Protein AF-A0A7X9AA40-F1 (afdb_monomer_lite)

Structure (mmCIF, N/CA/C/O backbone):
data_AF-A0A7X9AA40-F1
#
_entry.id   AF-A0A7X9AA40-F1
#
loop_
_atom_site.group_PDB
_atom_site.id
_atom_site.type_symbol
_atom_site.label_atom_id
_atom_site.label_alt_id
_atom_site.label_comp_id
_atom_site.label_asym_id
_atom_site.label_entity_id
_atom_site.label_seq_id
_atom_site.pdbx_PDB_ins_code
_atom_site.Cartn_x
_atom_site.Cartn_y
_atom_site.Cartn_z
_atom_site.occupancy
_atom_site.B_iso_or_equiv
_atom_site.auth_seq_id
_atom_site.auth_comp_id
_atom_site.auth_asym_id
_atom_site.auth_atom_id
_atom_site.pdbx_PDB_model_num
ATOM 1 N N . MET A 1 1 ? -0.890 -27.751 -58.557 1.00 44.88 1 MET A N 1
ATOM 2 C CA . MET A 1 1 ? 0.039 -26.896 -57.792 1.00 44.88 1 MET A CA 1
ATOM 3 C C . MET A 1 1 ? -0.825 -25.959 -56.970 1.00 44.88 1 MET A C 1
ATOM 5 O O . MET A 1 1 ? -1.309 -24.976 -57.509 1.00 44.88 1 MET A O 1
ATOM 9 N N . GLU A 1 2 ? -1.137 -26.330 -55.730 1.00 47.22 2 GLU A N 1
ATOM 10 C CA . GLU A 1 2 ? -1.882 -25.458 -54.815 1.00 47.22 2 GLU A CA 1
ATOM 11 C C . GLU A 1 2 ? -0.892 -24.542 -54.101 1.00 47.22 2 GLU A C 1
ATOM 13 O O . GLU A 1 2 ? 0.009 -24.996 -53.397 1.00 47.22 2 GLU A O 1
ATOM 18 N N . SER A 1 3 ? -1.026 -23.242 -54.347 1.00 50.16 3 SER A N 1
ATOM 19 C CA . SER A 1 3 ? -0.274 -22.194 -53.670 1.00 50.16 3 SER A CA 1
ATOM 20 C C . SER A 1 3 ? -0.928 -21.903 -52.320 1.00 50.16 3 SER A C 1
ATOM 22 O O . SER A 1 3 ? -1.942 -21.206 -52.252 1.00 50.16 3 SER A O 1
ATOM 24 N N . THR A 1 4 ? -0.354 -22.431 -51.244 1.00 51.78 4 THR A N 1
ATOM 25 C CA . THR A 1 4 ? -0.793 -22.155 -49.874 1.00 51.78 4 THR A CA 1
ATOM 26 C C . THR A 1 4 ? -0.505 -20.695 -49.526 1.00 51.78 4 THR A C 1
ATOM 28 O O . THR A 1 4 ? 0.636 -20.313 -49.267 1.00 51.78 4 THR A O 1
ATOM 31 N N . THR A 1 5 ? -1.535 -19.852 -49.531 1.00 57.53 5 THR A N 1
ATOM 32 C CA . THR A 1 5 ? -1.435 -18.466 -49.063 1.00 57.53 5 THR A CA 1
ATOM 33 C C . THR A 1 5 ? -1.392 -18.486 -47.536 1.00 57.53 5 THR A C 1
ATOM 35 O O . THR A 1 5 ? -2.397 -18.740 -46.873 1.00 57.53 5 THR A O 1
ATOM 38 N N . LYS A 1 6 ? -0.207 -18.266 -46.960 1.00 60.28 6 LYS A N 1
ATOM 39 C CA . LYS A 1 6 ? -0.035 -18.078 -45.514 1.00 60.28 6 LYS A CA 1
ATOM 40 C C . LYS A 1 6 ? -0.771 -16.788 -45.129 1.00 60.28 6 LYS A C 1
ATOM 42 O O . LYS A 1 6 ? -0.344 -15.705 -45.515 1.00 60.28 6 LYS A O 1
ATOM 47 N N . LYS A 1 7 ? -1.899 -16.893 -44.420 1.00 60.97 7 LYS A N 1
ATOM 48 C CA . LYS A 1 7 ? -2.534 -15.728 -43.790 1.00 60.97 7 LYS A CA 1
ATOM 49 C C . LYS A 1 7 ? -1.609 -15.240 -42.676 1.00 60.97 7 LYS A C 1
ATOM 51 O O . LYS A 1 7 ? -1.348 -15.988 -41.739 1.00 60.97 7 LYS A O 1
ATOM 56 N N . GLU A 1 8 ? -1.110 -14.014 -42.787 1.00 67.06 8 GLU A N 1
ATOM 57 C CA . GLU A 1 8 ? -0.464 -13.331 -41.666 1.00 67.06 8 GLU A CA 1
ATOM 58 C C . GLU A 1 8 ? -1.504 -13.106 -40.567 1.00 67.06 8 GLU A C 1
ATOM 60 O O . GLU A 1 8 ? -2.457 -12.340 -40.725 1.00 67.06 8 GLU A O 1
ATOM 65 N N . GLN A 1 9 ? -1.343 -13.824 -39.460 1.00 74.06 9 GLN A N 1
ATOM 66 C CA . GLN A 1 9 ? -2.112 -13.599 -38.249 1.00 74.06 9 GLN A CA 1
ATOM 67 C C . GLN A 1 9 ? -1.435 -12.460 -37.485 1.00 74.06 9 GLN A C 1
ATOM 69 O O . GLN A 1 9 ? -0.292 -12.603 -37.060 1.00 74.06 9 GLN A O 1
ATOM 74 N N . LYS A 1 10 ? -2.123 -11.328 -37.322 1.00 77.38 10 LYS A N 1
ATOM 75 C CA . LYS A 1 10 ? -1.641 -10.255 -36.446 1.00 77.38 10 LYS A CA 1
ATOM 76 C C . LYS A 1 10 ? -1.700 -10.732 -34.992 1.00 77.38 10 LYS A C 1
ATOM 78 O O . LYS A 1 10 ? -2.764 -11.162 -34.547 1.00 77.38 10 LYS A O 1
ATOM 83 N N . SER A 1 11 ? -0.583 -10.652 -34.278 1.00 79.56 11 SER A N 1
ATOM 84 C CA . SER A 1 11 ? -0.529 -10.736 -32.817 1.00 79.56 11 SER A CA 1
ATOM 85 C C . SER A 1 11 ? -0.552 -9.330 -32.219 1.00 79.56 11 SER A C 1
ATOM 87 O O . SER A 1 11 ? -0.158 -8.363 -32.874 1.00 79.56 11 SER A O 1
ATOM 89 N N . ILE A 1 12 ? -1.056 -9.218 -30.992 1.00 81.94 12 ILE A N 1
ATOM 90 C CA . ILE A 1 12 ? -0.921 -8.019 -30.165 1.00 81.94 12 ILE A CA 1
ATOM 91 C C . ILE A 1 12 ? 0.044 -8.391 -29.048 1.00 81.94 12 ILE A C 1
ATOM 93 O O . ILE A 1 12 ? -0.213 -9.355 -28.329 1.00 81.94 12 ILE A O 1
ATOM 97 N N . ASP A 1 13 ? 1.119 -7.622 -28.919 1.00 82.94 13 ASP A N 1
ATOM 98 C CA . ASP A 1 13 ? 2.033 -7.703 -27.787 1.00 82.94 13 ASP A CA 1
ATOM 99 C C . ASP A 1 13 ? 1.633 -6.613 -26.788 1.00 82.94 13 ASP A C 1
ATOM 101 O O . ASP A 1 13 ? 1.538 -5.438 -27.150 1.00 82.94 13 ASP A O 1
ATOM 105 N N . ILE A 1 14 ? 1.345 -7.008 -25.548 1.00 83.56 14 ILE A N 1
ATOM 106 C CA . ILE A 1 14 ? 1.018 -6.094 -24.449 1.00 83.56 14 ILE A CA 1
ATOM 107 C C . ILE A 1 14 ? 2.195 -6.120 -23.477 1.00 83.56 14 ILE A C 1
ATOM 109 O O . ILE A 1 14 ? 2.601 -7.195 -23.035 1.00 83.56 14 ILE A O 1
ATOM 113 N N . ALA A 1 15 ? 2.729 -4.945 -23.155 1.00 84.12 15 ALA A N 1
ATOM 114 C CA . ALA A 1 15 ? 3.653 -4.759 -22.044 1.00 84.12 15 ALA A CA 1
ATOM 115 C C . ALA A 1 15 ? 2.871 -4.210 -20.847 1.00 84.12 15 ALA A C 1
ATOM 117 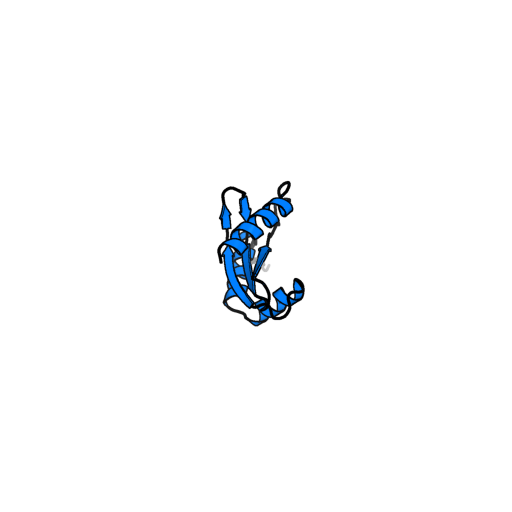O O . ALA A 1 15 ? 2.007 -3.356 -21.031 1.00 84.12 15 ALA A O 1
ATOM 118 N N . VAL A 1 16 ? 3.164 -4.734 -19.659 1.00 84.25 16 VAL A N 1
ATOM 119 C CA . VAL A 1 16 ? 2.631 -4.254 -18.379 1.00 84.25 16 VAL A CA 1
ATOM 120 C C . VAL A 1 16 ? 3.736 -3.453 -17.706 1.00 84.25 16 VAL A C 1
ATOM 122 O O . VAL A 1 16 ? 4.868 -3.937 -17.633 1.00 84.25 16 VAL A O 1
ATOM 125 N N . TYR A 1 17 ? 3.412 -2.252 -17.245 1.00 86.12 17 TYR A N 1
ATOM 126 C CA . TYR A 1 17 ? 4.316 -1.362 -16.521 1.00 86.12 17 TYR A CA 1
ATOM 127 C C . TYR A 1 17 ? 3.928 -1.278 -15.041 1.00 86.12 17 TYR A C 1
ATOM 129 O O . TYR A 1 17 ? 2.794 -1.590 -14.684 1.00 86.12 17 TYR A O 1
ATOM 137 N N . GLU A 1 18 ? 4.850 -0.801 -14.197 1.00 87.50 18 GLU A N 1
ATOM 138 C CA . GLU A 1 18 ? 4.624 -0.577 -12.752 1.00 87.50 18 GLU A CA 1
ATOM 139 C C . GLU A 1 18 ? 3.313 0.209 -12.525 1.00 87.50 18 GLU A C 1
ATOM 141 O O . GLU A 1 18 ? 2.423 -0.227 -11.801 1.00 87.50 18 GLU A O 1
ATOM 146 N N . HIS A 1 19 ? 3.102 1.274 -13.311 1.00 87.69 19 HIS A N 1
ATOM 147 C CA . HIS A 1 19 ? 1.884 2.087 -13.258 1.00 87.69 19 HIS A CA 1
ATOM 148 C C . HIS A 1 19 ? 0.580 1.318 -13.543 1.00 87.69 19 HIS A C 1
ATOM 150 O O . HIS A 1 19 ? -0.466 1.646 -12.982 1.00 87.69 19 HIS A O 1
ATOM 156 N N . ASP A 1 20 ? 0.609 0.309 -14.420 1.00 89.75 20 ASP A N 1
ATOM 157 C CA . ASP A 1 20 ? -0.586 -0.490 -14.710 1.00 89.75 20 ASP A CA 1
ATOM 158 C C . ASP A 1 20 ? -0.978 -1.330 -13.486 1.00 89.75 20 ASP A C 1
ATOM 160 O O . ASP A 1 20 ? -2.163 -1.504 -13.201 1.00 89.75 20 ASP A O 1
ATOM 164 N N . ILE A 1 21 ? 0.014 -1.822 -12.739 1.00 89.88 21 ILE A N 1
ATOM 165 C CA . ILE A 1 21 ? -0.197 -2.584 -11.506 1.00 89.88 21 ILE A CA 1
ATOM 166 C C . ILE A 1 21 ? -0.685 -1.657 -10.396 1.00 89.88 21 ILE A C 1
ATOM 168 O O . ILE A 1 21 ? -1.657 -2.001 -9.721 1.00 89.88 21 ILE A O 1
ATOM 172 N N . ASP A 1 22 ? -0.101 -0.465 -10.261 1.00 90.69 22 ASP A N 1
ATOM 173 C CA . ASP A 1 22 ? -0.535 0.533 -9.277 1.00 90.69 22 ASP A CA 1
ATOM 174 C C . ASP A 1 22 ? -2.025 0.855 -9.419 1.00 90.69 22 ASP A C 1
ATOM 176 O O . ASP A 1 22 ? -2.764 0.883 -8.433 1.00 90.69 22 ASP A O 1
ATOM 180 N N . LEU A 1 23 ? -2.490 1.070 -10.654 1.00 93.25 23 LEU A N 1
ATOM 181 C CA . LEU A 1 23 ? -3.893 1.379 -10.925 1.00 93.25 23 LEU A CA 1
ATOM 182 C C . LEU A 1 23 ? -4.823 0.193 -10.654 1.00 93.25 23 LEU A C 1
ATOM 184 O O . LEU A 1 23 ? -5.922 0.404 -10.141 1.00 93.25 23 LEU A O 1
ATOM 188 N N . LEU A 1 24 ? -4.400 -1.034 -10.973 1.00 94.19 24 LEU A N 1
ATOM 189 C CA . LEU A 1 24 ? -5.176 -2.239 -10.665 1.00 94.19 24 LEU A CA 1
ATOM 190 C C . LEU A 1 24 ? -5.306 -2.447 -9.154 1.00 94.19 24 LEU A C 1
ATOM 192 O O . LEU A 1 24 ? -6.396 -2.721 -8.663 1.00 94.19 24 LEU A O 1
ATOM 196 N N . LEU A 1 25 ? -4.217 -2.271 -8.405 1.00 95.06 25 LEU A N 1
ATOM 197 C CA . LEU A 1 25 ? -4.239 -2.373 -6.948 1.00 95.06 25 LEU A CA 1
ATOM 198 C C . LEU A 1 25 ? -5.104 -1.274 -6.324 1.00 95.06 25 LEU A C 1
ATOM 200 O O . LEU A 1 25 ? -5.913 -1.567 -5.445 1.00 95.06 25 LEU A O 1
ATOM 204 N N . LEU A 1 26 ? -4.970 -0.027 -6.786 1.00 95.94 26 LEU A N 1
ATOM 205 C CA . LEU A 1 26 ? -5.797 1.091 -6.329 1.00 95.94 26 LEU A CA 1
ATOM 206 C C . LEU A 1 26 ? -7.288 0.798 -6.522 1.00 95.94 26 LEU A C 1
ATOM 208 O O . LEU A 1 26 ? -8.080 1.039 -5.614 1.00 95.94 26 LEU A O 1
ATOM 212 N N . GLU A 1 27 ? -7.666 0.290 -7.696 1.00 97.31 27 GLU A N 1
ATOM 213 C CA . GLU A 1 27 ? -9.049 -0.077 -7.998 1.00 97.31 27 GLU A CA 1
ATOM 214 C C . GLU A 1 27 ? -9.548 -1.171 -7.053 1.00 97.31 27 GLU A C 1
ATOM 216 O O . GLU A 1 27 ? -10.533 -0.942 -6.354 1.00 97.31 27 GLU A O 1
ATOM 221 N N . GLU A 1 28 ? -8.826 -2.286 -6.932 1.00 97.88 28 GLU A N 1
ATOM 222 C CA . GLU A 1 28 ? -9.208 -3.404 -6.060 1.00 97.88 28 GLU A CA 1
ATOM 223 C C . GLU A 1 28 ? -9.352 -2.985 -4.589 1.00 97.88 28 GLU A C 1
ATOM 225 O O . GLU A 1 28 ? -10.292 -3.410 -3.912 1.00 97.88 28 GLU A O 1
ATOM 230 N N . PHE A 1 29 ? -8.482 -2.100 -4.084 1.00 97.50 29 PHE A N 1
ATOM 231 C CA . PHE A 1 29 ? -8.613 -1.571 -2.723 1.00 97.50 29 PHE A CA 1
ATOM 232 C C . PHE A 1 29 ? -9.927 -0.806 -2.513 1.00 97.50 29 PHE A C 1
ATOM 234 O O . PHE A 1 29 ? -10.519 -0.905 -1.439 1.00 97.50 29 PHE A O 1
ATOM 241 N N . TYR A 1 30 ? -10.412 -0.070 -3.515 1.00 97.25 30 TYR A N 1
ATOM 242 C CA . TYR A 1 30 ? -11.655 0.698 -3.402 1.00 97.25 30 TYR A CA 1
ATOM 243 C C . TYR A 1 30 ? -12.920 -0.085 -3.765 1.00 97.25 30 TYR A C 1
ATOM 245 O O . TYR A 1 30 ? -14.011 0.326 -3.361 1.00 97.25 30 TYR A O 1
ATOM 253 N N . THR A 1 31 ? -12.818 -1.164 -4.540 1.00 97.81 31 THR A N 1
ATOM 254 C CA . THR A 1 31 ? -13.992 -1.862 -5.091 1.00 97.81 31 THR A CA 1
ATOM 255 C C . THR A 1 31 ? -14.236 -3.242 -4.493 1.00 97.81 31 THR A C 1
ATOM 257 O O . THR A 1 31 ? -15.345 -3.772 -4.630 1.00 97.81 31 THR A O 1
ATOM 260 N N . SER A 1 32 ? -13.256 -3.821 -3.796 1.00 98.12 32 SER A N 1
ATOM 261 C CA . SER A 1 32 ? -13.296 -5.212 -3.352 1.00 98.12 32 SER A CA 1
ATOM 262 C C . SER A 1 32 ? -12.935 -5.360 -1.872 1.00 98.12 32 SER A C 1
ATOM 264 O O . SER A 1 32 ? -11.776 -5.539 -1.501 1.00 98.12 32 SER A O 1
ATOM 266 N N . ASP A 1 33 ? -13.953 -5.414 -1.005 1.00 97.00 33 ASP A N 1
ATOM 267 C CA . ASP A 1 33 ? -13.764 -5.687 0.433 1.00 97.00 33 ASP A CA 1
ATOM 268 C C . ASP A 1 33 ? -12.987 -6.994 0.673 1.00 97.00 33 ASP A C 1
ATOM 270 O O . ASP A 1 33 ? -12.145 -7.079 1.561 1.00 97.00 33 ASP A O 1
ATOM 274 N N . LYS A 1 34 ? -13.206 -8.009 -0.173 1.00 98.12 34 LYS A N 1
ATOM 275 C CA . LYS A 1 34 ? -12.475 -9.284 -0.105 1.00 98.12 34 LYS A CA 1
ATOM 276 C C . LYS A 1 34 ? -10.993 -9.129 -0.419 1.00 98.12 34 LYS A C 1
ATOM 278 O O . LYS A 1 34 ? -10.181 -9.878 0.120 1.00 98.12 34 LYS A O 1
ATOM 283 N N . PHE A 1 35 ? -10.645 -8.215 -1.322 1.00 98.25 35 PHE A N 1
ATOM 284 C CA . PHE A 1 35 ? -9.253 -7.913 -1.621 1.00 98.25 35 PHE A CA 1
ATOM 285 C C . PHE A 1 35 ? -8.600 -7.201 -0.439 1.00 98.25 35 PHE A C 1
ATOM 287 O O . PHE A 1 35 ? -7.505 -7.591 -0.039 1.00 98.25 35 PHE A O 1
ATOM 294 N N . VAL A 1 36 ? -9.295 -6.239 0.177 1.00 97.94 36 VAL A N 1
ATOM 295 C CA . VAL A 1 36 ? -8.837 -5.583 1.411 1.00 97.94 36 VAL A CA 1
ATOM 296 C C . VAL A 1 36 ? -8.617 -6.617 2.518 1.00 97.94 36 VAL A C 1
ATOM 298 O O . VAL A 1 36 ? -7.523 -6.670 3.065 1.00 97.94 36 VAL A O 1
ATOM 301 N N . GLU A 1 37 ? -9.592 -7.490 2.791 1.00 97.75 37 GLU A N 1
ATOM 302 C CA . GLU A 1 37 ? -9.477 -8.575 3.783 1.00 97.75 37 GLU A CA 1
ATOM 303 C C . GLU A 1 37 ? -8.291 -9.507 3.496 1.00 97.75 37 GLU A C 1
ATOM 305 O O . GLU A 1 37 ? -7.527 -9.862 4.394 1.00 97.75 37 GLU A O 1
ATOM 310 N N . TRP A 1 38 ? -8.119 -9.909 2.233 1.00 98.00 38 TRP A N 1
ATOM 311 C CA . TRP A 1 38 ? -6.993 -10.742 1.822 1.00 98.00 38 TRP A CA 1
ATOM 312 C C . TRP A 1 38 ? -5.656 -10.027 2.026 1.00 98.00 38 TRP A C 1
ATOM 314 O O . TRP A 1 38 ? -4.708 -10.635 2.522 1.00 98.00 38 TRP A O 1
ATOM 324 N N . PHE A 1 39 ? -5.562 -8.755 1.650 1.00 97.56 39 PHE A N 1
ATOM 325 C CA . PHE A 1 39 ? -4.332 -7.982 1.758 1.00 97.56 39 PHE A CA 1
ATOM 326 C C . PHE A 1 39 ? -3.955 -7.733 3.221 1.00 97.56 39 PHE A C 1
ATOM 328 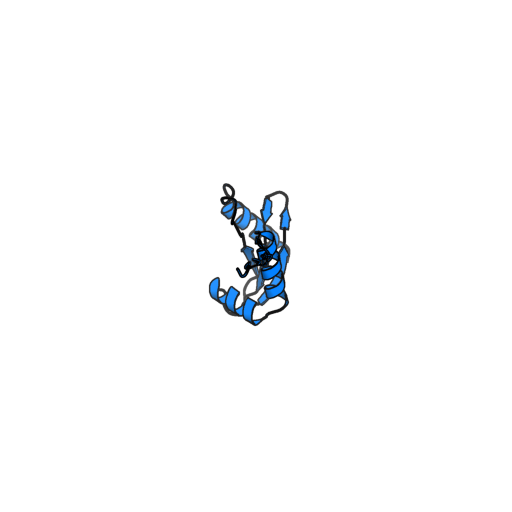O O . PHE A 1 39 ? -2.797 -7.925 3.597 1.00 97.56 39 PHE A O 1
ATOM 335 N N . THR A 1 40 ? -4.921 -7.360 4.063 1.00 97.25 40 THR A N 1
ATOM 336 C CA . THR A 1 40 ? -4.676 -7.071 5.481 1.00 97.25 40 THR A CA 1
ATOM 337 C C . THR A 1 40 ? -4.271 -8.325 6.261 1.00 97.25 40 THR A C 1
ATOM 339 O O . THR A 1 40 ? -3.361 -8.259 7.090 1.00 97.25 40 THR A O 1
ATOM 342 N N . ASP A 1 41 ? -4.793 -9.504 5.896 1.00 97.31 41 ASP A N 1
ATOM 343 C CA . ASP A 1 41 ? -4.281 -10.800 6.373 1.00 97.31 41 ASP A CA 1
ATOM 344 C C . ASP A 1 41 ? -2.797 -11.013 6.009 1.00 97.31 41 ASP A C 1
ATOM 346 O O . ASP A 1 41 ? -2.000 -11.449 6.845 1.00 97.31 41 ASP A O 1
ATOM 350 N N . LYS A 1 42 ? -2.369 -10.648 4.789 1.00 96.94 42 LYS A N 1
ATOM 351 C CA . LYS A 1 42 ? -0.963 -10.808 4.355 1.00 96.94 42 LYS A CA 1
ATOM 352 C C . LYS A 1 42 ? 0.022 -9.946 5.122 1.00 96.94 42 LYS A C 1
ATOM 354 O O . LYS A 1 42 ? 1.164 -10.375 5.303 1.00 96.94 42 LYS A O 1
ATOM 359 N N . ILE A 1 43 ? -0.402 -8.775 5.580 1.00 95.06 43 ILE A N 1
ATOM 360 C CA . ILE A 1 43 ? 0.440 -7.876 6.375 1.00 95.06 43 ILE A CA 1
ATOM 361 C C . ILE A 1 43 ? 0.269 -8.076 7.887 1.00 95.06 43 ILE A C 1
ATOM 363 O O . ILE A 1 43 ? 0.819 -7.295 8.653 1.00 95.06 43 ILE A O 1
ATOM 367 N N . GLN A 1 44 ? -0.415 -9.147 8.312 1.00 95.88 44 GLN A N 1
ATOM 368 C CA . GLN A 1 44 ? -0.647 -9.499 9.721 1.00 95.88 44 GLN A CA 1
ATOM 369 C C . GLN A 1 44 ? -1.489 -8.471 10.492 1.00 95.88 44 GLN A C 1
ATOM 371 O O . GLN A 1 44 ? -1.386 -8.380 11.712 1.00 95.88 44 GLN A O 1
ATOM 376 N N . GLU A 1 45 ? -2.371 -7.764 9.787 1.00 95.94 45 GLU A N 1
ATOM 377 C CA . GLU A 1 45 ? -3.345 -6.822 10.346 1.00 95.94 45 GLU A CA 1
ATOM 378 C C . GLU A 1 45 ? -4.772 -7.301 10.038 1.00 95.94 45 GLU A C 1
ATOM 380 O O . GLU A 1 45 ? -5.533 -6.601 9.369 1.00 95.94 45 GLU A O 1
ATOM 385 N N . PRO A 1 46 ? -5.154 -8.526 10.451 1.00 94.81 46 PRO A N 1
ATOM 386 C CA . PRO A 1 46 ? -6.463 -9.070 10.118 1.00 94.81 46 PRO A CA 1
ATOM 387 C C . PRO A 1 46 ? -7.577 -8.150 10.625 1.00 94.81 46 PRO A C 1
ATOM 389 O O . PRO A 1 46 ? -7.443 -7.505 11.662 1.00 94.81 46 PRO A O 1
ATOM 392 N N . GLU A 1 47 ? -8.688 -8.115 9.890 1.00 93.50 47 GLU A N 1
ATOM 393 C CA . GLU A 1 47 ? -9.852 -7.254 10.166 1.00 93.50 47 GLU A CA 1
ATOM 394 C C . GLU A 1 47 ? -9.602 -5.745 10.005 1.00 93.50 47 GLU A C 1
ATOM 396 O O . GLU A 1 47 ? -10.544 -4.960 10.165 1.00 93.50 47 GLU A O 1
ATOM 401 N N . ALA A 1 48 ? -8.384 -5.321 9.643 1.00 96.62 48 ALA A N 1
ATOM 402 C CA . ALA A 1 48 ? -8.132 -3.926 9.331 1.00 96.62 48 ALA A CA 1
ATOM 403 C C . ALA A 1 48 ? -8.945 -3.484 8.110 1.00 96.62 48 ALA A C 1
ATOM 405 O O . ALA A 1 48 ? -9.100 -4.222 7.131 1.00 96.62 48 ALA A O 1
ATOM 406 N N . LYS A 1 49 ? -9.472 -2.264 8.176 1.00 96.69 49 LYS A N 1
ATOM 407 C CA . LYS A 1 49 ? -10.309 -1.673 7.130 1.00 96.69 49 LYS A CA 1
ATOM 408 C C . LYS A 1 49 ? -9.560 -0.579 6.406 1.00 96.69 49 LYS A C 1
ATOM 410 O O . LYS A 1 49 ? -8.802 0.164 7.024 1.00 96.69 49 LYS A O 1
ATOM 415 N N . LEU A 1 50 ? -9.821 -0.455 5.109 1.00 97.19 50 LEU A N 1
ATOM 416 C CA . LEU A 1 50 ? -9.319 0.662 4.327 1.00 97.19 50 LEU A CA 1
ATOM 417 C C . LEU A 1 50 ? -9.990 1.965 4.775 1.00 97.19 50 LEU A C 1
ATOM 419 O O . LEU A 1 50 ? -11.216 2.062 4.794 1.00 97.19 50 LEU A O 1
ATOM 423 N N . VAL A 1 51 ? -9.171 2.968 5.081 1.00 95.94 51 VAL A N 1
ATOM 424 C CA . VAL A 1 51 ? -9.601 4.362 5.249 1.00 95.94 51 VAL A CA 1
ATOM 425 C C . VAL A 1 51 ? -9.379 5.116 3.944 1.00 95.94 51 VAL A C 1
ATOM 427 O O . VAL A 1 51 ? -10.286 5.770 3.429 1.00 95.94 51 VAL A O 1
ATOM 430 N N . HIS A 1 52 ? -8.173 5.001 3.384 1.00 94.56 52 HIS A N 1
ATOM 431 C CA . HIS A 1 52 ? -7.793 5.710 2.170 1.00 94.56 52 HIS A CA 1
ATOM 432 C C . HIS A 1 52 ? -6.669 4.994 1.417 1.00 94.56 52 HIS A C 1
ATOM 434 O O . HIS A 1 52 ? -5.809 4.364 2.026 1.00 94.56 52 HIS A O 1
ATOM 440 N N . CYS A 1 53 ? -6.649 5.120 0.093 1.00 94.69 53 CYS A N 1
ATOM 441 C CA . CYS A 1 53 ? -5.549 4.688 -0.767 1.00 94.69 53 CYS A CA 1
ATOM 442 C C . CYS A 1 53 ? -5.244 5.780 -1.803 1.00 94.69 53 CYS A C 1
ATOM 444 O O . CYS A 1 53 ? -6.164 6.332 -2.415 1.00 94.69 53 CYS A O 1
ATOM 446 N N . THR A 1 54 ? -3.965 6.095 -1.997 1.00 90.94 54 THR A N 1
ATOM 447 C CA . THR A 1 54 ? -3.486 7.089 -2.972 1.00 90.94 54 THR A CA 1
ATOM 448 C C . THR A 1 54 ? -2.391 6.508 -3.842 1.00 90.94 54 THR A C 1
ATOM 450 O O . THR A 1 54 ? -1.534 5.787 -3.336 1.00 90.94 54 THR A O 1
ATOM 453 N N . ASN A 1 55 ? -2.396 6.869 -5.125 1.00 90.25 55 ASN A N 1
ATOM 454 C CA . ASN A 1 55 ? -1.298 6.603 -6.045 1.00 90.25 55 ASN A CA 1
ATOM 455 C C . ASN A 1 55 ? -0.408 7.833 -6.245 1.00 90.25 55 ASN A C 1
ATOM 457 O O . ASN A 1 55 ? -0.875 8.967 -6.115 1.00 90.25 55 ASN A O 1
ATOM 461 N N . SER A 1 56 ? 0.861 7.597 -6.587 1.00 78.25 56 SER A N 1
ATOM 462 C CA . SER A 1 56 ? 1.856 8.631 -6.919 1.00 78.25 56 SER A CA 1
ATOM 463 C C . SER A 1 56 ? 1.936 9.734 -5.856 1.00 78.25 56 SER A C 1
ATOM 465 O O . SER A 1 56 ? 1.867 10.935 -6.140 1.00 78.25 56 SER A O 1
ATOM 467 N N . SER A 1 57 ? 2.025 9.319 -4.592 1.00 73.12 57 SER A N 1
ATOM 468 C CA . SER A 1 57 ? 2.043 10.238 -3.456 1.00 73.12 57 SER A CA 1
ATOM 469 C C . SER A 1 57 ? 3.443 10.814 -3.267 1.00 73.12 57 SER A C 1
ATOM 471 O O . SER A 1 57 ? 4.358 10.124 -2.803 1.00 73.12 57 SER A O 1
ATOM 473 N N . THR A 1 58 ? 3.598 12.094 -3.609 1.00 75.00 58 THR A N 1
ATOM 474 C CA . THR A 1 58 ? 4.881 12.808 -3.573 1.00 75.00 58 THR A CA 1
ATOM 475 C C . THR A 1 58 ? 4.908 13.869 -2.482 1.00 75.00 58 THR A C 1
ATOM 477 O O . THR A 1 58 ? 4.029 14.728 -2.399 1.00 75.00 58 THR A O 1
ATOM 480 N N . ASP A 1 59 ? 5.969 13.859 -1.678 1.00 72.50 59 ASP A N 1
ATOM 481 C CA . ASP A 1 59 ? 6.295 14.917 -0.725 1.00 72.50 59 ASP A CA 1
ATOM 482 C C . ASP A 1 59 ? 7.775 15.330 -0.816 1.00 72.50 59 ASP A C 1
ATOM 484 O O . ASP A 1 59 ? 8.531 14.880 -1.679 1.00 72.50 59 ASP A O 1
ATOM 488 N N . SER A 1 60 ? 8.208 16.229 0.073 1.00 70.25 60 SER A N 1
ATOM 489 C CA . SER A 1 60 ? 9.593 16.720 0.109 1.00 70.25 60 SER A CA 1
ATOM 490 C C . SER A 1 60 ? 10.645 15.637 0.389 1.00 70.25 60 SER A C 1
ATOM 492 O O . SER A 1 60 ? 11.834 15.904 0.229 1.00 70.25 60 SER A O 1
ATOM 494 N N . ASN A 1 61 ? 10.236 14.448 0.837 1.00 68.88 61 ASN A N 1
ATOM 495 C CA . ASN A 1 61 ? 11.086 13.313 1.191 1.00 68.88 61 ASN A CA 1
ATOM 496 C C . ASN A 1 61 ? 10.990 12.151 0.175 1.00 68.88 61 ASN A C 1
ATOM 498 O O . ASN A 1 61 ? 11.675 11.137 0.336 1.00 68.88 61 ASN A O 1
ATOM 502 N N . GLY A 1 62 ? 10.200 12.283 -0.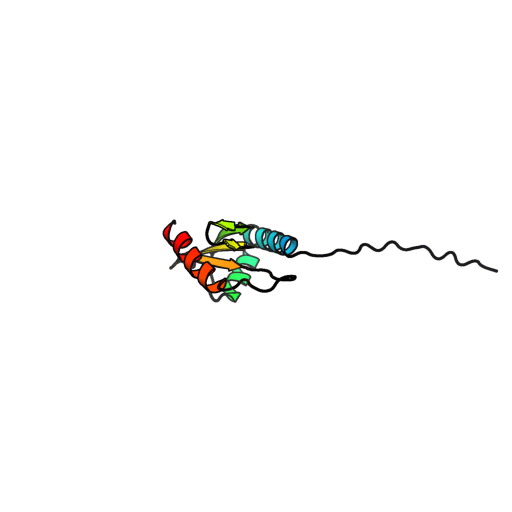894 1.00 69.88 62 GLY A N 1
ATOM 503 C CA . GLY A 1 62 ? 10.169 11.338 -2.012 1.00 69.88 62 GLY A CA 1
ATOM 504 C C . GLY A 1 62 ? 8.774 11.069 -2.565 1.00 69.88 62 GLY A C 1
ATOM 505 O O . GLY A 1 62 ? 7.780 11.619 -2.102 1.00 69.88 62 GLY A O 1
ATOM 506 N N . GLU A 1 63 ? 8.734 10.195 -3.563 1.00 77.56 63 GLU A N 1
ATOM 507 C CA . GLU A 1 63 ? 7.518 9.643 -4.159 1.00 77.56 63 GLU A CA 1
ATOM 508 C C . GLU A 1 63 ? 7.291 8.221 -3.629 1.00 77.56 63 GLU A C 1
ATOM 510 O O . GLU A 1 63 ? 8.244 7.558 -3.210 1.00 77.56 63 GLU A O 1
ATOM 515 N N . SER A 1 64 ? 6.031 7.797 -3.591 1.00 82.94 64 SER A N 1
ATOM 516 C CA . SER A 1 64 ? 5.630 6.399 -3.421 1.00 82.94 64 SER A CA 1
ATOM 517 C C . SER A 1 64 ? 4.655 6.023 -4.517 1.00 82.94 64 SER A C 1
ATOM 519 O O . SER A 1 64 ? 3.785 6.837 -4.850 1.00 82.94 64 SER A O 1
ATOM 521 N N . ASP A 1 65 ? 4.727 4.775 -4.962 1.00 88.50 65 ASP A N 1
ATOM 522 C CA . ASP A 1 65 ? 3.804 4.238 -5.961 1.00 88.50 65 ASP A CA 1
ATOM 523 C C . ASP A 1 65 ? 2.373 4.208 -5.393 1.00 88.50 65 ASP A C 1
ATOM 525 O O . ASP A 1 65 ? 1.473 4.864 -5.923 1.00 88.50 65 ASP A O 1
ATOM 529 N N . LEU A 1 66 ? 2.188 3.571 -4.227 1.00 92.75 66 LEU A N 1
ATOM 530 C CA . LEU A 1 66 ? 0.914 3.509 -3.505 1.00 92.75 66 LEU A CA 1
ATOM 531 C C . LEU A 1 66 ? 1.085 3.729 -1.993 1.00 92.75 66 LEU A C 1
ATOM 533 O O . LEU A 1 66 ? 1.996 3.197 -1.353 1.00 92.75 66 LEU A O 1
ATOM 537 N N . VAL A 1 67 ? 0.164 4.488 -1.393 1.00 94.31 67 VAL A N 1
ATOM 538 C CA . VAL A 1 67 ? 0.086 4.691 0.063 1.00 94.31 67 VAL A CA 1
ATOM 539 C C . VAL A 1 67 ? -1.325 4.413 0.551 1.00 94.31 67 VAL A C 1
ATOM 541 O O . VAL A 1 67 ? -2.282 5.037 0.087 1.00 94.31 67 VAL A O 1
ATOM 544 N N . LEU A 1 68 ? -1.437 3.486 1.499 1.00 94.81 68 LEU A N 1
ATOM 545 C CA . LEU A 1 68 ? -2.682 3.099 2.144 1.00 94.81 68 LEU A CA 1
ATOM 546 C C . LEU A 1 68 ? -2.707 3.576 3.591 1.00 94.81 68 LEU A C 1
ATOM 548 O O . LEU A 1 68 ? -1.724 3.425 4.315 1.00 94.81 68 LEU A O 1
ATOM 552 N N . THR A 1 69 ? -3.870 4.040 4.020 1.00 95.31 69 THR A N 1
ATOM 553 C CA . THR A 1 69 ? -4.228 4.217 5.424 1.00 95.31 69 THR A CA 1
ATOM 554 C C . THR A 1 69 ? -5.265 3.159 5.778 1.00 95.31 69 THR A C 1
ATOM 556 O O . THR A 1 69 ? -6.314 3.075 5.129 1.00 95.31 69 THR A O 1
ATOM 559 N N . ILE A 1 70 ? -4.972 2.345 6.790 1.00 95.94 70 ILE A N 1
ATOM 560 C CA . ILE A 1 70 ? -5.875 1.313 7.309 1.00 95.94 70 ILE A CA 1
ATOM 561 C C . ILE A 1 70 ? -6.052 1.452 8.820 1.00 95.94 70 ILE A C 1
ATOM 563 O O . ILE A 1 70 ? -5.167 1.947 9.515 1.00 95.94 70 ILE A O 1
ATOM 567 N N . GLU A 1 71 ? -7.168 0.954 9.338 1.00 95.81 71 GLU A N 1
ATOM 568 C CA . GLU A 1 71 ? -7.461 0.936 10.773 1.00 95.81 71 GLU A CA 1
ATOM 569 C C . GLU A 1 71 ? -7.792 -0.476 11.246 1.00 95.81 71 GLU A C 1
ATOM 571 O O . GLU A 1 71 ? -8.699 -1.112 10.711 1.00 95.81 71 GLU A O 1
ATOM 576 N N . ASN A 1 72 ? -7.113 -0.942 12.296 1.00 91.50 72 ASN A N 1
ATOM 577 C CA . ASN A 1 72 ? -7.349 -2.251 12.928 1.00 91.50 72 ASN A CA 1
ATOM 578 C C . ASN A 1 72 ? -8.190 -2.153 14.221 1.00 91.50 72 ASN A C 1
ATOM 580 O O . ASN A 1 72 ? -8.135 -3.017 15.094 1.00 91.50 72 ASN A O 1
ATOM 584 N N . GLY A 1 73 ? -8.923 -1.048 14.398 1.00 87.94 73 GLY A N 1
ATOM 585 C CA . GLY A 1 73 ? -9.721 -0.753 15.594 1.00 87.94 73 GLY A CA 1
ATOM 586 C C . GLY A 1 73 ? -8.928 -0.259 16.811 1.00 87.94 73 GLY A C 1
ATOM 587 O O . GLY A 1 73 ? -9.532 0.291 17.731 1.00 87.94 73 GLY A O 1
ATOM 588 N N . THR A 1 74 ? -7.599 -0.407 16.830 1.00 88.88 74 THR A N 1
ATOM 589 C CA . THR A 1 74 ? -6.736 0.103 17.917 1.00 88.88 74 THR A CA 1
ATOM 590 C C . THR A 1 74 ? -5.765 1.187 17.475 1.00 88.88 74 THR A C 1
ATOM 592 O O . THR A 1 74 ? -5.367 2.021 18.287 1.00 88.88 74 THR A O 1
ATOM 595 N N . SER A 1 75 ? -5.398 1.189 16.199 1.00 90.75 75 SER A N 1
ATOM 596 C CA . SER A 1 75 ? -4.436 2.117 15.624 1.00 90.75 75 SER A CA 1
ATOM 597 C C . SER A 1 75 ? -4.712 2.340 14.145 1.00 90.75 75 SER A C 1
ATOM 599 O O . SER A 1 75 ? -5.224 1.450 13.461 1.00 90.75 75 SER A O 1
ATOM 601 N N . THR A 1 76 ? -4.290 3.507 13.671 1.00 93.19 76 THR A N 1
ATOM 602 C CA . THR A 1 76 ? -4.156 3.821 12.251 1.00 93.19 76 THR A CA 1
ATOM 603 C C . THR A 1 76 ? -2.766 3.403 11.786 1.00 93.19 76 THR A C 1
ATOM 605 O O . THR A 1 76 ? -1.762 3.739 12.419 1.00 93.19 76 THR A O 1
ATOM 608 N N . LEU A 1 77 ? -2.700 2.657 10.687 1.00 93.69 77 LEU A N 1
ATOM 609 C CA . LEU A 1 77 ? -1.458 2.223 10.062 1.00 93.69 77 LEU A CA 1
ATOM 610 C C . LEU A 1 77 ? -1.345 2.826 8.669 1.00 93.69 77 LEU A C 1
ATOM 612 O O . LEU A 1 77 ? -2.305 2.837 7.900 1.00 93.69 77 LEU A O 1
ATOM 616 N N . VAL A 1 78 ? -0.134 3.270 8.339 1.00 94.19 78 VAL A N 1
ATOM 617 C CA . VAL A 1 78 ? 0.211 3.765 7.007 1.00 94.19 78 VAL A CA 1
ATOM 618 C C . VAL A 1 78 ? 1.101 2.735 6.326 1.00 94.19 78 VAL A C 1
ATOM 620 O O . VAL A 1 78 ? 2.206 2.445 6.794 1.00 94.19 78 VAL A O 1
ATOM 623 N N . VAL A 1 79 ? 0.618 2.176 5.222 1.00 93.44 79 VAL A N 1
ATOM 624 C CA . VAL A 1 79 ? 1.290 1.130 4.453 1.00 93.44 79 VAL A CA 1
ATOM 625 C C . VAL A 1 79 ? 1.764 1.716 3.131 1.00 93.44 79 VAL A C 1
ATOM 627 O O . VAL A 1 79 ? 0.976 2.218 2.335 1.00 93.44 79 VAL A O 1
ATOM 630 N N . PHE A 1 80 ? 3.070 1.630 2.902 1.00 93.19 80 PHE A N 1
ATOM 631 C CA . PHE A 1 80 ? 3.706 2.018 1.650 1.00 93.19 80 PHE A CA 1
ATOM 632 C C . PHE A 1 80 ? 3.885 0.772 0.787 1.00 93.19 80 PHE A C 1
ATOM 634 O O . PHE A 1 80 ? 4.558 -0.170 1.215 1.00 93.19 80 PHE A O 1
ATOM 641 N N . ILE A 1 81 ? 3.287 0.765 -0.401 1.00 91.25 81 ILE A N 1
ATOM 642 C CA . ILE A 1 81 ? 3.448 -0.299 -1.392 1.00 91.25 81 ILE A CA 1
ATOM 643 C C . ILE A 1 81 ? 4.335 0.252 -2.503 1.00 91.25 81 ILE A C 1
ATOM 645 O O . ILE A 1 81 ? 4.054 1.313 -3.056 1.00 91.25 81 ILE A O 1
ATOM 649 N N . GLU A 1 82 ? 5.411 -0.478 -2.783 1.00 89.31 82 GLU A N 1
ATOM 650 C CA . GLU A 1 82 ? 6.345 -0.172 -3.857 1.00 89.31 82 GLU A CA 1
ATOM 651 C C . GLU A 1 82 ? 6.402 -1.363 -4.813 1.00 89.31 82 GLU A C 1
ATOM 653 O O . GLU A 1 82 ? 6.781 -2.472 -4.414 1.00 89.31 82 GLU A O 1
ATOM 658 N N . ASP A 1 83 ? 6.030 -1.115 -6.060 1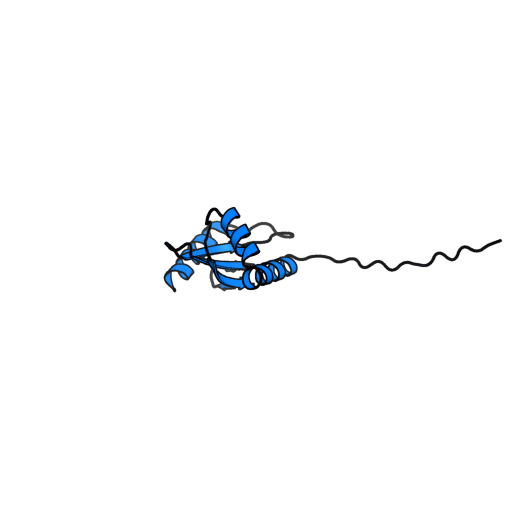.00 81.38 83 ASP A N 1
ATOM 659 C CA . ASP A 1 83 ? 6.175 -2.028 -7.183 1.00 81.38 83 ASP A CA 1
ATOM 660 C C . ASP A 1 83 ? 7.462 -1.632 -7.917 1.00 81.38 83 ASP A C 1
ATOM 662 O O . ASP A 1 83 ? 7.666 -0.477 -8.293 1.00 81.38 83 ASP A O 1
ATOM 666 N N . LYS A 1 84 ? 8.397 -2.577 -8.038 1.00 81.88 84 LYS A N 1
ATOM 667 C CA . LYS A 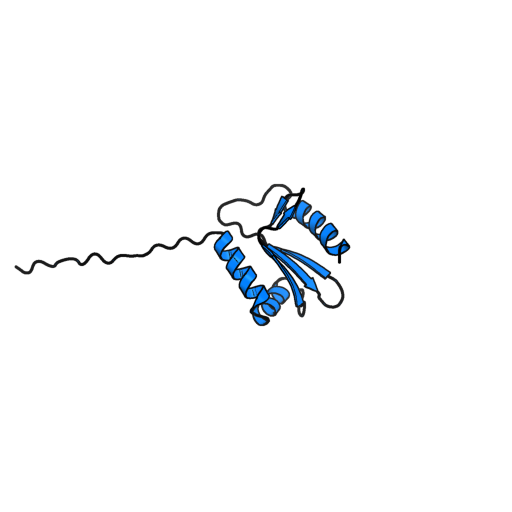1 84 ? 9.655 -2.355 -8.751 1.00 81.88 84 LYS A CA 1
ATOM 668 C C . LYS A 1 84 ? 9.910 -3.494 -9.720 1.00 81.88 84 LYS A C 1
ATOM 670 O O . LYS A 1 84 ? 10.352 -4.575 -9.322 1.00 81.88 84 LYS A O 1
ATOM 675 N N . ILE A 1 85 ? 9.643 -3.229 -10.991 1.00 78.25 85 ILE A N 1
ATOM 676 C CA . ILE A 1 85 ? 9.897 -4.108 -12.131 1.00 78.25 85 ILE A CA 1
ATOM 677 C C . ILE A 1 85 ? 11.225 -3.730 -12.788 1.00 78.25 85 ILE A C 1
ATOM 679 O O . ILE A 1 85 ? 12.066 -4.604 -13.011 1.00 78.25 85 ILE A O 1
ATOM 683 N N . ASP A 1 86 ? 11.445 -2.439 -13.053 1.00 77.06 86 ASP A N 1
ATOM 684 C CA . ASP A 1 86 ? 12.543 -1.978 -13.918 1.00 77.06 86 ASP A CA 1
ATOM 685 C C . ASP A 1 86 ? 13.674 -1.257 -13.162 1.00 77.06 86 ASP A C 1
ATOM 687 O O . ASP A 1 86 ? 14.733 -0.975 -13.736 1.00 77.06 86 ASP A O 1
ATOM 691 N N . ALA A 1 87 ? 13.497 -0.973 -11.867 1.00 78.75 87 ALA A N 1
ATOM 692 C CA . ALA A 1 87 ? 14.464 -0.225 -11.062 1.00 78.75 87 ALA A CA 1
ATOM 693 C C . ALA A 1 87 ? 14.709 -0.845 -9.674 1.00 78.75 87 ALA A C 1
ATOM 695 O O . ALA A 1 87 ? 13.802 -1.406 -9.071 1.00 78.75 87 ALA A O 1
ATOM 696 N N . PRO A 1 88 ? 15.926 -0.739 -9.106 1.00 84.62 88 PRO A N 1
ATOM 697 C CA . PRO A 1 88 ? 16.155 -1.119 -7.716 1.00 84.62 88 PRO A CA 1
ATOM 698 C C . PRO A 1 88 ? 15.498 -0.122 -6.749 1.00 84.62 88 PRO A C 1
ATOM 700 O O . PRO A 1 88 ? 15.290 1.045 -7.085 1.00 84.62 88 PRO A O 1
ATOM 703 N N . LEU A 1 89 ? 15.273 -0.562 -5.505 1.00 84.88 89 LEU A N 1
ATOM 704 C CA . LEU A 1 89 ? 14.877 0.329 -4.412 1.00 84.88 89 LEU A CA 1
ATOM 705 C C . LEU A 1 89 ? 15.881 1.479 -4.251 1.00 84.88 89 LEU A C 1
ATOM 707 O O . LEU A 1 89 ? 17.100 1.293 -4.356 1.00 84.88 89 LEU A O 1
ATOM 711 N N . GLN A 1 90 ? 15.370 2.668 -3.946 1.00 85.62 90 GLN A N 1
ATOM 712 C CA . GLN A 1 90 ? 16.211 3.836 -3.707 1.00 85.62 90 GLN A CA 1
ATOM 713 C C . GLN A 1 90 ? 16.999 3.686 -2.388 1.00 85.62 90 GLN A C 1
ATOM 715 O O . GLN A 1 90 ? 16.506 3.073 -1.432 1.00 85.62 90 GLN A O 1
ATOM 720 N N . PRO A 1 91 ? 18.200 4.285 -2.271 1.00 89.12 91 PRO A N 1
ATOM 721 C CA . PRO A 1 91 ? 18.918 4.341 -1.001 1.00 89.12 91 PRO A CA 1
ATOM 722 C C . PRO A 1 91 ? 18.034 4.896 0.123 1.00 89.12 91 PRO A C 1
ATOM 724 O O . PRO A 1 91 ? 17.280 5.852 -0.074 1.00 89.12 91 PRO A O 1
ATOM 727 N N . ASP A 1 92 ? 18.104 4.265 1.295 1.00 89.62 92 ASP A N 1
ATOM 728 C CA . ASP A 1 92 ? 17.356 4.641 2.501 1.00 89.62 92 ASP A CA 1
ATOM 729 C C . ASP A 1 92 ? 15.821 4.721 2.341 1.00 89.62 92 ASP A C 1
ATOM 731 O O . ASP A 1 92 ? 15.142 5.282 3.202 1.00 89.62 92 ASP A O 1
ATOM 735 N N . GLN A 1 93 ? 15.234 4.138 1.286 1.00 87.62 93 GLN A N 1
ATOM 736 C CA . GLN A 1 93 ? 13.789 4.209 1.014 1.00 87.62 93 GLN A CA 1
ATOM 737 C C . GLN A 1 93 ? 12.944 3.729 2.201 1.00 87.62 93 GLN A C 1
ATOM 739 O O . GLN A 1 93 ? 12.067 4.451 2.665 1.00 87.62 93 GLN A O 1
ATOM 744 N N . ALA A 1 94 ? 13.296 2.588 2.801 1.00 88.00 94 ALA A N 1
ATOM 745 C CA . ALA A 1 94 ? 12.607 2.076 3.986 1.00 88.00 94 ALA A CA 1
ATOM 746 C C . ALA A 1 94 ? 12.665 3.036 5.191 1.00 88.00 94 ALA A C 1
ATOM 748 O O . ALA A 1 94 ? 11.716 3.118 5.970 1.00 88.00 94 ALA A O 1
ATOM 749 N N . LYS A 1 95 ? 13.774 3.767 5.368 1.00 89.88 95 LYS A N 1
ATOM 750 C CA . LYS A 1 95 ? 13.900 4.762 6.440 1.00 89.88 95 LYS A CA 1
ATOM 751 C C . LYS A 1 95 ? 12.997 5.962 6.161 1.00 89.88 95 LYS A C 1
ATOM 753 O O . LYS A 1 95 ? 12.250 6.364 7.048 1.00 89.88 95 LYS A O 1
ATOM 758 N N . ARG A 1 96 ? 13.015 6.477 4.928 1.00 89.75 96 ARG A N 1
ATOM 759 C CA . ARG A 1 96 ? 12.152 7.592 4.510 1.00 89.75 96 ARG A CA 1
ATOM 760 C C . ARG A 1 96 ? 10.673 7.242 4.655 1.00 89.75 96 ARG A C 1
ATOM 762 O O . ARG A 1 96 ? 9.906 8.068 5.131 1.00 89.75 96 ARG A O 1
ATOM 769 N N . TYR A 1 97 ? 10.272 6.012 4.338 1.00 89.75 97 TYR A N 1
ATOM 770 C CA . TYR A 1 97 ? 8.878 5.574 4.486 1.00 89.75 97 TYR A CA 1
ATOM 771 C C . TYR A 1 97 ? 8.436 5.522 5.947 1.00 89.75 97 TYR A C 1
ATOM 773 O O . TYR A 1 97 ? 7.336 5.963 6.258 1.00 89.75 97 TYR A O 1
ATOM 781 N N . LYS A 1 98 ? 9.307 5.104 6.874 1.00 87.94 98 LYS A N 1
ATOM 782 C CA . LYS A 1 98 ? 9.012 5.193 8.316 1.00 87.94 98 LYS A CA 1
ATOM 783 C C . LYS A 1 98 ? 8.816 6.635 8.782 1.00 87.94 98 LYS A C 1
ATOM 785 O O . LYS A 1 98 ? 7.903 6.911 9.550 1.00 87.94 98 LYS A O 1
ATOM 790 N N . GLU A 1 99 ? 9.657 7.558 8.320 1.00 89.88 99 GLU A N 1
ATOM 791 C CA . GLU A 1 99 ? 9.527 8.983 8.651 1.00 89.88 99 GLU A CA 1
ATOM 792 C C . GLU A 1 99 ? 8.223 9.572 8.090 1.00 89.88 99 GLU A C 1
ATOM 794 O O . GLU A 1 99 ? 7.521 10.296 8.794 1.00 89.88 99 GLU A O 1
ATOM 799 N N . ARG A 1 100 ? 7.866 9.217 6.850 1.00 88.62 100 ARG A N 1
ATOM 800 C CA . ARG A 1 100 ? 6.623 9.650 6.195 1.00 88.62 100 ARG A CA 1
ATOM 801 C C . ARG A 1 100 ? 5.379 9.061 6.862 1.00 88.62 100 ARG A C 1
ATOM 803 O O . ARG A 1 100 ? 4.413 9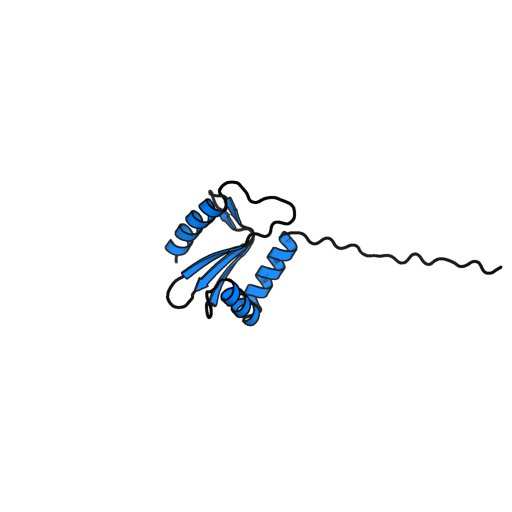.793 7.053 1.00 88.62 100 ARG A O 1
ATOM 810 N N . ALA A 1 101 ? 5.417 7.793 7.275 1.00 87.00 101 ALA A N 1
ATOM 811 C CA . ALA A 1 101 ? 4.328 7.146 8.007 1.00 87.00 101 ALA A CA 1
ATOM 812 C C . ALA A 1 101 ? 3.965 7.918 9.281 1.00 87.00 101 ALA A C 1
ATOM 814 O O . ALA A 1 101 ? 2.792 8.200 9.500 1.00 87.00 101 ALA A O 1
ATOM 815 N N . ASN A 1 102 ? 4.965 8.331 10.069 1.00 86.12 102 ASN A N 1
ATOM 816 C CA . ASN A 1 102 ? 4.734 9.110 11.289 1.00 86.12 102 ASN A CA 1
ATOM 817 C C . ASN A 1 102 ? 4.052 10.454 10.986 1.00 86.12 102 ASN A C 1
ATOM 819 O O . ASN A 1 102 ? 3.092 10.823 11.646 1.00 86.12 102 ASN A O 1
ATOM 823 N N . ILE A 1 103 ? 4.502 11.164 9.943 1.00 86.00 103 ILE A N 1
ATOM 824 C CA . ILE A 1 103 ? 3.918 12.459 9.551 1.00 86.00 103 ILE A CA 1
ATOM 825 C C . ILE A 1 103 ? 2.455 12.318 9.113 1.00 86.00 103 ILE A C 1
ATOM 827 O O . ILE A 1 103 ? 1.670 13.239 9.328 1.00 86.00 103 ILE A O 1
ATOM 831 N N . ILE A 1 104 ? 2.107 11.221 8.438 1.00 84.44 104 ILE A N 1
ATOM 832 C CA . ILE A 1 104 ? 0.740 10.966 7.970 1.00 84.44 104 ILE A CA 1
ATOM 833 C C . ILE A 1 104 ? -0.146 10.552 9.147 1.00 84.44 104 ILE A C 1
ATOM 835 O O . ILE A 1 104 ? -1.204 11.142 9.326 1.00 84.44 104 ILE A O 1
ATOM 839 N N . ALA A 1 105 ? 0.312 9.611 9.976 1.00 80.81 105 ALA A N 1
ATOM 840 C CA . ALA A 1 105 ? -0.434 9.140 11.140 1.00 80.81 105 ALA A CA 1
ATOM 841 C C . ALA A 1 105 ? -0.701 10.253 12.172 1.00 80.81 105 ALA A C 1
ATOM 843 O O . ALA A 1 105 ? -1.750 10.248 12.799 1.00 80.81 105 ALA A O 1
ATOM 844 N N . ASP A 1 106 ? 0.202 11.229 12.318 1.00 77.94 106 ASP A N 1
ATOM 845 C CA . ASP A 1 106 ? 0.030 12.362 13.243 1.00 77.94 106 ASP A CA 1
ATOM 846 C C . ASP A 1 106 ? -0.966 13.437 12.743 1.00 77.94 106 ASP A C 1
ATOM 848 O O . ASP A 1 106 ? -1.266 14.387 13.474 1.00 77.94 106 ASP A O 1
ATOM 852 N N . LYS A 1 107 ? -1.426 13.364 11.484 1.00 67.25 107 LYS A N 1
ATOM 853 C CA . LYS A 1 107 ? -2.316 14.368 10.865 1.00 67.25 107 LYS A CA 1
ATOM 854 C C . LYS A 1 107 ? -3.803 14.004 10.898 1.00 67.25 107 LYS A C 1
ATOM 856 O O . LYS A 1 107 ? -4.606 14.889 10.592 1.00 67.25 107 LYS A O 1
ATOM 861 N N . GLU A 1 108 ? -4.150 12.767 11.239 1.00 54.34 108 GLU A N 1
ATOM 862 C CA . GLU A 1 108 ? -5.535 12.276 11.367 1.00 54.34 108 GLU A CA 1
ATOM 863 C C . GLU A 1 108 ? -5.941 12.111 12.837 1.00 54.34 108 GLU A C 1
ATOM 865 O O . GLU A 1 108 ? -7.110 12.436 13.151 1.00 54.34 108 GLU A O 1
#

Foldseek 3Di:
DDDDDPPDDDDDDDDDDQLNVLVVLQCCLVPPPPVVQVVCVVVVLHPKHWPDKDAQDDDPLGTAGMWTWIDSPPAIWIDTDHDDDPDDDDPCNVVSVVVVRVVVRVVD

Secondary structure (DSSP, 8-state):
-----------------HHHHHHHHHHHHHH-HHHHHHHHHHTT-TT-EEEEEEEEEEETTEEEEEEEEEE-SS-EEEEEE---SSSPPPTTHHHHHHHHHHHHHTT-

Sequence (108 aa):
MESTTKKEQKSIDIAVYEHDIDLLLLEEFYTSDKFVEWFTDKIQEPEAKLVHCTNSSTDSNGESDLVLTIENGTSTLVVFIEDKIDAPLQPDQAKRYKERANIIADKE

pLDDT: mean 86.03, std 12.19, range [44.88, 98.25]

Radius of gyration: 20.29 Å; chains: 1; bounding box: 33×44×76 Å